Protein AF-A0A7C8YTZ4-F1 (afdb_monomer)

Organism: Opuntia streptacantha (NCBI:txid393608)

Secondary structure (DSSP, 8-state):
--------------------------PPPP--TTTTS-S----TT-------S-----PPPTTHHHHHHTT-SSHH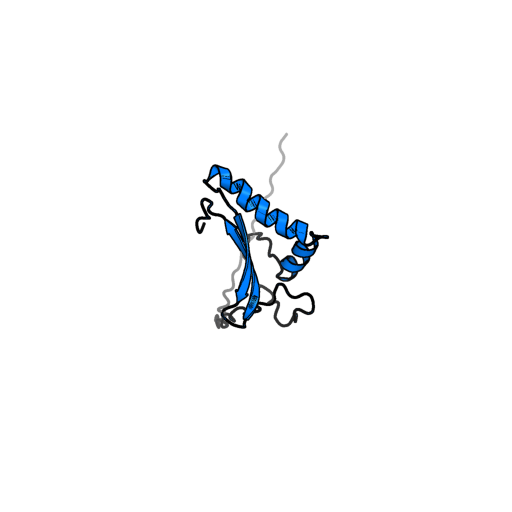HHHHHHHHHHHHGGGGT---EEEEEEE-TTT--EEEEEEE-S------

Nearest PDB structures (foldseek):
  8v45-assembly1_A  TM=3.802E-01  e=1.818E+00  Escherichia coli B185
  8gym-assembly1_2K  TM=1.973E-01  e=6.877E-01  Tetrahymena thermophila SB210
  5d0q-assembly1_A  TM=3.207E-01  e=5.470E+00  Escherichia coli

Structure (mmCIF, N/CA/C/O backbone):
data_AF-A0A7C8YTZ4-F1
#
_entry.id   AF-A0A7C8YTZ4-F1
#
loop_
_atom_site.group_PDB
_atom_site.id
_atom_site.type_symbol
_atom_site.label_atom_id
_atom_site.label_alt_id
_atom_site.label_comp_id
_atom_site.label_asym_id
_atom_site.label_entity_id
_atom_site.label_seq_id
_atom_site.pdbx_PDB_ins_code
_atom_site.Cartn_x
_atom_site.Cartn_y
_atom_site.Cartn_z
_atom_site.occ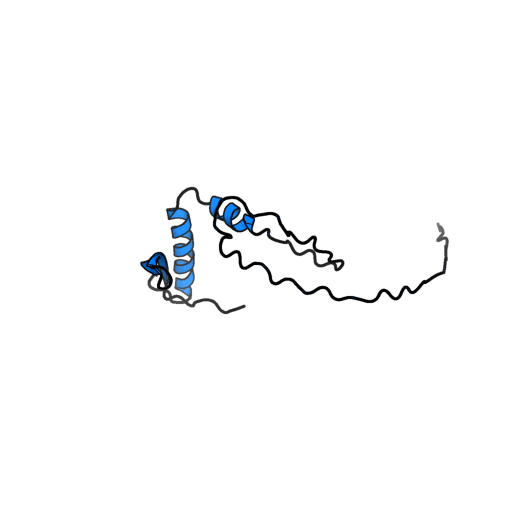upancy
_atom_site.B_iso_or_equiv
_atom_site.auth_seq_id
_atom_site.auth_comp_id
_atom_site.auth_asym_id
_atom_site.auth_atom_id
_atom_site.pdbx_PDB_model_num
ATOM 1 N N . THR A 1 1 ? 30.516 66.349 -8.244 1.00 39.31 1 THR A N 1
ATOM 2 C CA . THR A 1 1 ? 31.237 65.415 -9.134 1.00 39.31 1 THR A CA 1
ATOM 3 C C . THR A 1 1 ? 30.205 64.654 -9.937 1.00 39.31 1 THR A C 1
ATOM 5 O O . THR A 1 1 ? 29.579 63.744 -9.419 1.00 39.31 1 THR A O 1
ATOM 8 N N . GLY A 1 2 ? 29.921 65.130 -11.149 1.00 36.06 2 GLY A N 1
ATOM 9 C CA . GLY A 1 2 ? 28.969 64.505 -12.068 1.00 36.06 2 GLY A CA 1
ATOM 10 C C . GLY A 1 2 ? 29.697 63.695 -13.135 1.00 36.06 2 GLY A C 1
ATOM 11 O O . GLY A 1 2 ? 30.757 64.123 -13.584 1.00 36.06 2 GLY A O 1
ATOM 12 N N . GLN A 1 3 ? 29.118 62.558 -13.518 1.00 33.84 3 GLN A N 1
ATOM 13 C CA . GLN A 1 3 ? 29.377 61.813 -14.756 1.00 33.84 3 GLN A CA 1
ATOM 14 C C . GLN A 1 3 ? 28.042 61.137 -15.122 1.00 33.84 3 GLN A C 1
ATOM 16 O O . GLN A 1 3 ? 27.461 60.444 -14.295 1.00 33.84 3 GLN A O 1
ATOM 21 N N . SER A 1 4 ? 27.363 61.604 -16.170 1.00 34.59 4 SER A N 1
ATOM 22 C CA . SER A 1 4 ? 27.502 61.167 -17.572 1.00 34.59 4 SER A CA 1
ATOM 23 C C . SER A 1 4 ? 26.730 59.875 -17.846 1.00 34.59 4 SER A C 1
ATOM 25 O O . SER A 1 4 ? 27.248 58.781 -17.659 1.00 34.59 4 SER A O 1
ATOM 27 N N . GLY A 1 5 ? 25.490 60.023 -18.321 1.00 33.59 5 GLY A N 1
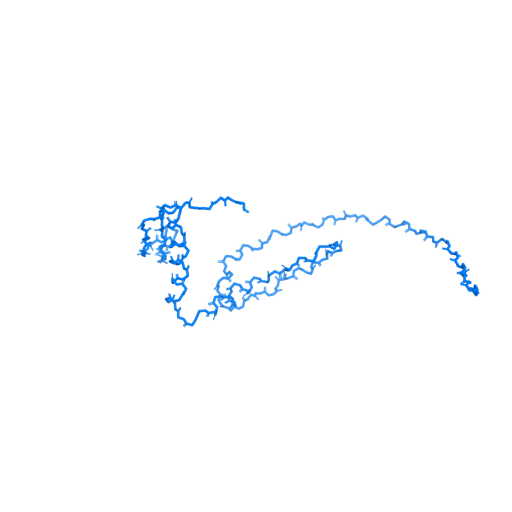ATOM 28 C CA . GLY A 1 5 ? 24.740 58.970 -19.003 1.00 33.59 5 GLY A CA 1
ATOM 29 C C . GLY A 1 5 ? 24.713 59.275 -20.498 1.00 33.59 5 GLY A C 1
ATOM 30 O O . GLY A 1 5 ? 24.238 60.334 -20.901 1.00 33.59 5 GLY A O 1
ATOM 31 N N . THR A 1 6 ? 25.266 58.380 -21.310 1.00 36.94 6 THR A N 1
ATOM 32 C CA . THR A 1 6 ? 25.235 58.451 -22.775 1.00 36.94 6 THR A CA 1
ATOM 33 C C . THR A 1 6 ? 24.134 57.551 -23.323 1.00 36.94 6 THR A C 1
ATOM 35 O O . THR A 1 6 ? 24.028 56.385 -22.953 1.00 36.94 6 THR A O 1
ATOM 38 N N . SER A 1 7 ? 23.338 58.125 -24.221 1.00 33.59 7 SER A N 1
ATOM 39 C CA . SER A 1 7 ? 22.286 57.511 -25.030 1.00 33.59 7 SER A CA 1
ATOM 40 C C . SER A 1 7 ? 22.831 56.577 -26.109 1.00 33.59 7 SER A C 1
ATOM 42 O O . SER A 1 7 ? 23.810 56.952 -26.748 1.00 33.59 7 SER A O 1
ATOM 44 N N . ILE A 1 8 ? 22.108 55.500 -26.437 1.00 31.31 8 ILE A N 1
ATOM 45 C CA . ILE A 1 8 ? 21.974 55.002 -27.818 1.00 31.31 8 ILE A CA 1
ATOM 46 C C . ILE A 1 8 ? 20.527 54.530 -28.022 1.00 31.31 8 ILE A C 1
ATOM 48 O O . ILE A 1 8 ? 19.971 53.805 -27.200 1.00 31.31 8 ILE A O 1
ATOM 52 N N . LEU A 1 9 ? 19.936 54.999 -29.116 1.00 38.22 9 LEU A N 1
ATOM 53 C CA . LEU A 1 9 ? 18.617 54.684 -29.648 1.00 38.22 9 LEU A CA 1
ATOM 54 C C . LEU A 1 9 ? 18.872 53.947 -30.965 1.00 38.22 9 LEU A C 1
ATOM 56 O O . LEU A 1 9 ? 19.592 54.488 -31.800 1.00 38.22 9 LEU A O 1
ATOM 60 N N . GLU A 1 10 ? 18.303 52.759 -31.166 1.00 28.48 10 GLU A N 1
ATOM 61 C CA . GLU A 1 10 ? 18.176 52.195 -32.511 1.00 28.48 10 GLU A CA 1
ATOM 62 C C . GLU A 1 10 ? 16.865 51.414 -32.651 1.00 28.48 10 GLU A C 1
ATOM 64 O O . GLU A 1 10 ? 16.442 50.665 -31.772 1.00 28.48 10 GLU A O 1
ATOM 69 N N . GLN A 1 11 ? 16.201 51.711 -33.759 1.00 29.72 11 GLN A N 1
ATOM 70 C CA . GLN A 1 11 ? 14.856 51.356 -34.180 1.00 29.72 11 GLN A CA 1
ATOM 71 C C . GLN A 1 11 ? 14.968 50.464 -35.426 1.00 29.72 11 GLN A C 1
ATOM 73 O O . GLN A 1 11 ? 15.933 50.612 -36.170 1.00 29.72 11 GLN A O 1
ATOM 78 N N . ALA A 1 12 ? 13.908 49.682 -35.695 1.00 26.98 12 ALA A N 1
ATOM 79 C CA . ALA A 1 12 ? 13.635 48.849 -36.887 1.00 26.98 12 ALA A CA 1
ATOM 80 C C . ALA A 1 12 ? 14.071 47.374 -36.728 1.00 26.98 12 ALA A C 1
ATOM 82 O O . ALA A 1 12 ? 15.091 47.096 -36.121 1.00 26.98 12 ALA A O 1
ATOM 83 N N . GLN A 1 13 ? 13.357 46.346 -37.197 1.00 27.38 13 GLN A N 1
ATOM 84 C CA . GLN A 1 13 ? 12.269 46.224 -38.175 1.00 27.38 13 GLN A CA 1
ATOM 85 C C . GLN A 1 13 ? 11.631 44.825 -37.998 1.00 27.38 13 GLN A C 1
ATOM 87 O O . GLN A 1 13 ? 12.326 43.873 -37.647 1.00 27.38 13 GLN A O 1
ATOM 92 N N . SER A 1 14 ? 10.327 44.689 -38.247 1.00 36.31 14 SER A N 1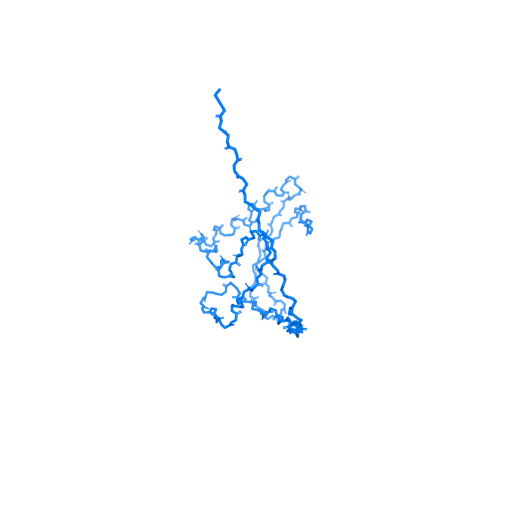
ATOM 93 C CA . SER A 1 14 ? 9.639 43.396 -38.387 1.00 36.31 14 SER A CA 1
ATOM 94 C C . SER A 1 14 ? 9.995 42.717 -39.717 1.00 36.31 14 SER A C 1
ATOM 96 O O . SER A 1 14 ? 10.322 43.398 -40.692 1.00 36.31 14 SER A O 1
ATOM 98 N N . PRO A 1 15 ? 9.862 41.384 -39.793 1.00 32.94 15 PRO A N 1
ATOM 99 C CA . PRO A 1 15 ? 8.954 40.846 -40.803 1.00 32.94 15 PRO A CA 1
ATOM 100 C C . PRO A 1 15 ? 8.064 39.718 -40.265 1.00 32.94 15 PRO A C 1
ATOM 102 O O . PRO A 1 15 ? 8.500 38.796 -39.581 1.00 32.94 15 PRO A O 1
ATOM 105 N N . THR A 1 16 ? 6.787 39.826 -40.608 1.00 41.28 16 THR A N 1
ATOM 106 C CA . THR A 1 16 ? 5.768 38.776 -40.576 1.00 41.28 16 THR A CA 1
ATOM 107 C C . THR A 1 16 ? 6.149 37.629 -41.512 1.00 41.28 16 THR A C 1
ATOM 109 O O . THR A 1 16 ? 6.313 37.865 -42.708 1.00 41.28 16 THR A O 1
ATOM 112 N N . GLU A 1 17 ? 6.203 36.399 -40.999 1.00 31.52 17 GLU A N 1
ATOM 113 C CA . GLU A 1 17 ? 6.077 35.189 -41.815 1.00 31.52 17 GLU A CA 1
ATOM 114 C C . GLU A 1 17 ? 4.918 34.338 -41.287 1.00 31.52 17 GLU A C 1
ATOM 116 O O . GLU A 1 17 ? 4.979 33.733 -40.215 1.00 31.52 17 GLU A O 1
ATOM 121 N N . ASP A 1 18 ? 3.843 34.324 -42.072 1.00 38.75 18 ASP A N 1
ATOM 122 C CA . ASP A 1 18 ? 2.686 33.454 -41.917 1.00 38.75 18 ASP A CA 1
ATOM 123 C C . ASP A 1 18 ? 3.099 32.005 -42.205 1.00 38.75 18 ASP A C 1
ATOM 125 O O . ASP A 1 18 ? 3.063 31.538 -43.344 1.00 38.75 18 ASP A O 1
ATOM 129 N N . THR A 1 19 ? 3.498 31.267 -41.168 1.00 37.09 19 THR A N 1
ATOM 130 C CA . THR A 1 19 ? 3.654 29.812 -41.268 1.00 37.09 19 THR A CA 1
ATOM 131 C C . THR A 1 19 ? 2.399 29.137 -40.739 1.00 37.09 19 THR A C 1
ATOM 133 O O . THR A 1 19 ? 2.099 29.127 -39.547 1.00 37.09 19 THR A O 1
ATOM 136 N N . SER A 1 20 ? 1.652 28.581 -41.682 1.00 35.78 20 SER A N 1
ATOM 137 C CA . SER A 1 20 ? 0.501 27.709 -41.499 1.00 35.78 20 SER A CA 1
ATOM 138 C C . SER A 1 20 ? 0.771 26.622 -40.447 1.00 35.78 20 SER A C 1
ATOM 140 O O . SER A 1 20 ? 1.573 25.709 -40.645 1.00 35.78 20 SER A O 1
ATOM 142 N N . PHE A 1 21 ? 0.065 26.703 -39.315 1.00 35.53 21 PHE A N 1
ATOM 143 C CA . PHE A 1 21 ? 0.069 25.676 -38.274 1.00 35.53 21 PHE A CA 1
ATOM 144 C C . PHE A 1 21 ? -0.707 24.447 -38.755 1.00 35.53 21 PHE A C 1
ATOM 146 O O . PHE A 1 21 ? -1.913 24.321 -38.544 1.00 35.53 21 PHE A O 1
ATOM 153 N N . SER A 1 22 ? -0.009 23.510 -39.390 1.00 41.03 22 SER A N 1
ATOM 154 C CA . SER A 1 22 ? -0.501 22.141 -39.508 1.00 41.03 22 SER A CA 1
ATOM 155 C C . SER A 1 22 ? -0.351 21.472 -38.143 1.00 41.03 22 SER A C 1
ATOM 157 O O . SER A 1 22 ? 0.715 20.952 -37.815 1.00 41.03 22 SER A O 1
ATOM 159 N N . GLY A 1 23 ? -1.410 21.526 -37.330 1.00 44.31 23 GLY A N 1
ATOM 160 C CA . GLY A 1 23 ? -1.475 20.832 -36.046 1.00 44.31 23 GLY A CA 1
ATOM 161 C C . GLY A 1 23 ? -1.176 19.346 -36.229 1.00 44.31 23 GLY A C 1
ATOM 162 O O . GLY A 1 23 ? -1.907 18.636 -36.917 1.00 44.31 23 GLY A O 1
ATOM 163 N N . SER A 1 24 ? -0.076 18.875 -35.648 1.00 50.41 24 SER A N 1
ATOM 164 C CA . SER A 1 24 ? 0.220 17.450 -35.585 1.00 50.41 24 SER A CA 1
ATOM 165 C C . SER A 1 24 ? -0.692 16.785 -34.547 1.00 50.41 24 SER A C 1
ATOM 167 O O . SER A 1 24 ? -0.976 17.375 -33.501 1.00 50.41 24 SER A O 1
ATOM 169 N N . PRO A 1 25 ? -1.181 15.561 -34.812 1.00 43.84 25 PRO A N 1
ATOM 170 C CA . PRO A 1 25 ? -2.018 14.852 -33.860 1.00 43.84 25 PRO A CA 1
ATOM 171 C C . PRO A 1 25 ? -1.186 14.526 -32.616 1.00 43.84 25 PRO A C 1
ATOM 173 O O . PRO A 1 25 ? -0.127 13.906 -32.708 1.00 43.84 25 PRO A O 1
ATOM 176 N N . LEU A 1 26 ? -1.672 14.960 -31.452 1.00 50.59 26 LEU A N 1
ATOM 177 C CA . LEU A 1 26 ? -1.155 14.552 -30.149 1.00 50.59 26 LEU A CA 1
ATOM 178 C C . LEU A 1 26 ? -1.233 13.023 -30.065 1.00 50.59 26 LEU A C 1
ATOM 180 O O . LEU A 1 26 ? -2.319 12.449 -29.979 1.00 50.59 26 LEU A O 1
ATOM 184 N N . CYS A 1 27 ? -0.082 12.357 -30.137 1.00 45.03 27 CYS A N 1
ATOM 185 C CA . CYS A 1 27 ? -0.002 10.916 -29.952 1.00 45.03 27 CYS A CA 1
ATOM 186 C C . CYS A 1 27 ? -0.442 10.582 -28.516 1.00 45.03 27 CYS A C 1
ATOM 188 O O . CYS A 1 27 ? 0.134 11.135 -27.574 1.00 45.03 27 CYS A O 1
ATOM 190 N N . PRO A 1 28 ? -1.431 9.695 -28.306 1.00 47.16 28 PRO A N 1
ATOM 191 C CA . PRO A 1 28 ? -1.764 9.238 -26.965 1.00 47.16 28 PRO A CA 1
ATOM 192 C C . PRO A 1 28 ? -0.533 8.556 -26.366 1.00 47.16 28 PRO A C 1
ATOM 194 O O . PRO A 1 28 ? 0.102 7.728 -27.025 1.00 47.16 28 PRO A O 1
ATOM 197 N N . ALA A 1 29 ? -0.184 8.925 -25.131 1.00 47.56 29 ALA A N 1
ATOM 198 C CA . ALA A 1 29 ? 0.924 8.307 -24.418 1.00 47.56 29 ALA A CA 1
ATOM 199 C C . ALA A 1 29 ? 0.739 6.779 -24.450 1.00 47.56 29 ALA A C 1
ATOM 201 O O . ALA A 1 29 ? -0.350 6.297 -24.110 1.00 47.56 29 ALA A O 1
ATOM 202 N N . PRO A 1 30 ? 1.748 6.002 -24.886 1.00 50.81 30 PRO A N 1
ATOM 203 C CA . PRO A 1 30 ? 1.621 4.558 -24.902 1.00 50.81 30 PRO A CA 1
ATOM 204 C C . PRO A 1 30 ? 1.291 4.091 -23.484 1.00 50.81 30 PRO A C 1
ATOM 206 O O . PRO A 1 30 ? 1.954 4.478 -22.521 1.00 50.81 30 PRO A O 1
ATOM 209 N N . LEU A 1 31 ? 0.249 3.264 -23.352 1.00 54.66 31 LEU A N 1
ATOM 210 C CA . LEU A 1 31 ? -0.148 2.617 -22.100 1.00 54.66 31 LEU A CA 1
ATOM 211 C C . LEU A 1 31 ? 0.908 1.573 -21.700 1.00 54.66 31 LEU A C 1
ATOM 213 O O . LEU A 1 31 ? 0.646 0.371 -21.660 1.00 54.66 31 LEU A O 1
ATOM 217 N N . CYS A 1 32 ? 2.125 2.017 -21.394 1.00 53.06 32 CYS A N 1
ATOM 218 C CA . CYS A 1 32 ? 3.161 1.180 -20.821 1.00 53.06 32 CYS A CA 1
ATOM 219 C C . CYS A 1 32 ? 2.860 0.998 -19.328 1.00 53.06 32 CYS A C 1
ATOM 221 O O . CYS A 1 32 ? 3.468 1.607 -18.451 1.00 53.06 32 CYS A O 1
ATOM 223 N N . ARG A 1 33 ? 1.895 0.123 -19.021 1.00 57.81 33 ARG A N 1
ATOM 224 C CA . ARG A 1 33 ? 1.639 -0.398 -17.664 1.00 57.81 33 ARG A CA 1
ATOM 225 C C . ARG A 1 33 ? 2.711 -1.422 -17.274 1.00 57.81 33 ARG A C 1
ATOM 227 O O . ARG A 1 33 ? 2.404 -2.536 -16.871 1.00 57.81 33 ARG A O 1
ATOM 234 N N . GLN A 1 34 ? 3.970 -1.098 -17.535 1.00 65.06 34 GLN A N 1
ATOM 235 C CA . GLN A 1 34 ? 5.134 -1.906 -17.182 1.00 65.06 34 GLN A CA 1
ATOM 236 C C . GLN A 1 34 ? 6.256 -1.016 -16.637 1.00 65.06 34 GLN A C 1
ATOM 238 O O . GLN A 1 34 ? 7.404 -1.436 -16.597 1.00 65.06 34 GLN A O 1
ATOM 243 N N . PHE A 1 35 ? 5.921 0.191 -16.164 1.00 63.94 35 PHE A N 1
ATOM 244 C CA . PHE A 1 35 ? 6.875 1.147 -15.590 1.00 63.94 35 PHE A CA 1
ATOM 245 C C . PHE A 1 35 ? 7.611 0.620 -14.341 1.00 63.94 35 PHE A C 1
ATOM 247 O O . PHE A 1 35 ? 8.593 1.196 -13.884 1.00 63.94 35 PHE A O 1
ATOM 254 N N . TRP A 1 36 ? 7.134 -0.482 -13.765 1.00 64.25 36 TRP A N 1
ATOM 255 C CA . TRP A 1 36 ? 7.757 -1.163 -12.633 1.00 64.25 36 TRP A CA 1
ATOM 256 C C . TRP A 1 36 ? 8.621 -2.365 -13.044 1.00 64.25 36 TRP A C 1
ATOM 258 O O . TRP A 1 36 ? 9.327 -2.919 -12.202 1.00 64.25 36 TRP A O 1
ATOM 268 N N . LYS A 1 37 ? 8.585 -2.803 -14.312 1.00 58.91 37 LYS A N 1
ATOM 269 C CA . LYS A 1 37 ? 9.461 -3.881 -14.786 1.00 58.91 37 LYS A CA 1
ATOM 270 C C . LYS A 1 37 ? 10.873 -3.337 -14.986 1.00 58.91 37 LYS A C 1
ATOM 272 O O . LYS A 1 37 ? 11.082 -2.338 -15.671 1.00 58.91 37 LYS A O 1
ATOM 277 N N . ALA A 1 38 ? 11.847 -4.012 -14.385 1.00 55.41 38 ALA A N 1
ATOM 278 C CA . ALA A 1 38 ? 13.255 -3.731 -14.616 1.00 55.41 38 ALA A CA 1
ATOM 279 C C . ALA A 1 38 ? 13.659 -4.202 -16.025 1.00 55.41 38 ALA A C 1
ATOM 281 O O . ALA A 1 38 ? 13.383 -5.342 -16.392 1.00 55.41 38 ALA A O 1
ATOM 282 N N . GLY A 1 39 ? 14.350 -3.346 -16.782 1.00 54.31 39 GLY A N 1
ATOM 283 C CA . GLY A 1 39 ? 14.974 -3.713 -18.057 1.00 54.31 39 GLY A CA 1
ATOM 284 C C . GLY A 1 39 ? 14.208 -3.275 -19.311 1.00 54.31 39 GLY A C 1
ATOM 285 O O . GLY A 1 39 ? 13.027 -3.551 -19.471 1.00 54.31 39 GLY A O 1
ATOM 286 N N . ASN A 1 40 ? 14.955 -2.599 -20.188 1.00 57.41 40 ASN A N 1
ATOM 287 C CA . ASN A 1 40 ? 14.639 -2.166 -21.553 1.00 57.41 40 ASN A CA 1
ATOM 288 C C . ASN A 1 40 ? 13.309 -1.420 -21.759 1.00 57.41 40 ASN A C 1
ATOM 290 O O . ASN A 1 40 ? 12.333 -1.950 -22.278 1.00 57.41 40 ASN A O 1
ATOM 294 N N . TYR A 1 41 ? 13.320 -0.131 -21.415 1.00 61.06 41 TYR A N 1
ATOM 295 C CA . TYR A 1 41 ? 12.406 0.818 -22.042 1.00 61.06 41 TYR A CA 1
ATOM 296 C C . TYR A 1 41 ? 12.922 1.052 -23.457 1.00 61.06 41 TYR A C 1
ATOM 298 O O . TYR A 1 41 ? 14.049 1.532 -23.601 1.00 61.06 41 TYR A O 1
ATOM 306 N N . ASP A 1 42 ? 12.135 0.712 -24.474 1.00 59.50 42 ASP A N 1
ATOM 307 C CA . ASP A 1 42 ? 12.438 1.149 -25.831 1.00 59.50 42 ASP A CA 1
ATOM 308 C C . ASP A 1 42 ? 12.404 2.683 -25.839 1.00 59.50 42 ASP A C 1
ATOM 310 O O . ASP A 1 42 ? 11.359 3.297 -25.640 1.00 59.50 42 ASP A O 1
ATOM 314 N N . ASP A 1 43 ? 13.564 3.307 -26.057 1.00 56.31 43 ASP A N 1
ATOM 315 C CA . ASP A 1 43 ? 13.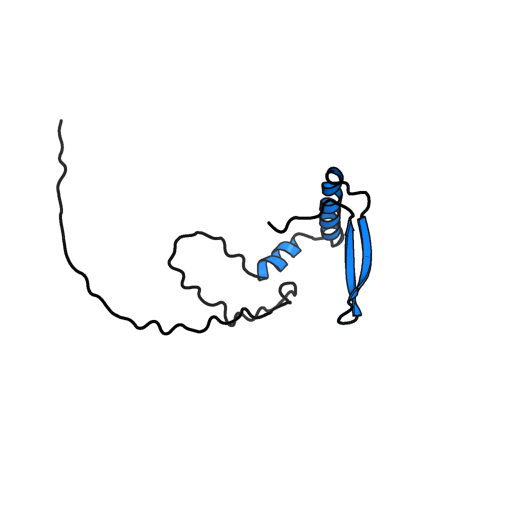739 4.768 -26.175 1.00 56.31 43 ASP A CA 1
ATOM 316 C C . ASP A 1 43 ? 13.068 5.339 -27.444 1.00 56.31 43 ASP A C 1
ATOM 318 O O . ASP A 1 43 ? 13.199 6.520 -27.783 1.00 56.31 43 ASP A O 1
ATOM 322 N N . ALA A 1 44 ? 12.349 4.488 -28.179 1.00 52.97 44 ALA A N 1
ATOM 323 C CA . ALA A 1 44 ? 11.578 4.851 -29.343 1.00 52.97 44 ALA A CA 1
ATOM 324 C C . ALA A 1 44 ? 10.425 5.762 -28.903 1.00 52.97 44 ALA A C 1
ATOM 326 O O . ALA A 1 44 ? 9.366 5.300 -28.488 1.00 52.97 44 ALA A O 1
ATOM 327 N N . LEU A 1 45 ? 10.652 7.068 -29.069 1.00 54.38 45 LEU A N 1
ATOM 328 C CA . LEU A 1 45 ? 9.729 8.181 -28.825 1.00 54.38 45 LEU A CA 1
ATOM 329 C C . LEU A 1 45 ? 9.766 8.782 -27.412 1.00 54.38 45 LEU A C 1
ATOM 331 O O . LEU A 1 45 ? 8.735 9.213 -26.897 1.00 54.38 45 LEU A O 1
ATOM 335 N N . ALA A 1 46 ? 10.957 8.982 -26.839 1.00 52.66 46 ALA A N 1
ATOM 336 C CA . ALA A 1 46 ? 11.158 10.182 -26.024 1.00 52.66 46 ALA A CA 1
ATOM 337 C C . ALA A 1 46 ? 11.010 11.406 -26.950 1.00 52.66 46 ALA A C 1
ATOM 339 O O . ALA A 1 46 ? 11.973 11.906 -27.534 1.00 52.66 46 ALA A O 1
ATOM 340 N N . SER A 1 47 ? 9.765 11.823 -27.183 1.00 54.47 47 SER A N 1
ATOM 341 C CA . SER A 1 47 ? 9.417 13.020 -27.938 1.00 54.47 47 SER A CA 1
ATOM 342 C C . SER A 1 47 ? 10.239 14.185 -27.397 1.00 54.47 47 SER A C 1
ATOM 344 O O . SER A 1 47 ? 10.061 14.574 -26.243 1.00 54.47 47 SER A O 1
ATOM 346 N N . LYS A 1 48 ? 11.150 14.726 -28.218 1.00 52.22 48 LYS A N 1
ATOM 347 C CA . LYS A 1 48 ? 11.837 15.989 -27.932 1.00 52.22 48 LYS A CA 1
ATOM 348 C C . LYS A 1 48 ? 10.755 17.034 -27.681 1.00 52.22 48 LYS A C 1
ATOM 350 O O . LYS A 1 48 ? 10.109 17.482 -28.626 1.00 52.22 48 LYS A O 1
ATOM 355 N N . SER A 1 49 ? 10.509 17.374 -26.419 1.00 51.31 49 SER A N 1
ATOM 356 C CA . SER A 1 49 ? 9.534 18.399 -26.079 1.00 51.31 49 SER A CA 1
ATOM 357 C C . SER A 1 49 ? 10.093 19.740 -26.537 1.00 51.31 49 SER A C 1
ATOM 359 O O . SER A 1 49 ? 11.016 20.281 -25.930 1.00 51.31 49 SER A O 1
ATOM 361 N N . CYS A 1 50 ? 9.550 20.280 -27.623 1.00 51.72 50 CYS A N 1
ATOM 362 C CA . CYS A 1 50 ? 9.644 21.706 -27.872 1.00 51.72 50 CYS A CA 1
ATOM 363 C C . CYS A 1 50 ? 8.642 22.381 -26.933 1.00 51.72 50 CYS A C 1
ATOM 365 O O . CYS A 1 50 ? 7.442 22.316 -27.184 1.00 51.72 50 CYS A O 1
ATOM 367 N N . VAL A 1 51 ? 9.112 22.984 -25.841 1.00 51.25 51 VAL A N 1
ATOM 368 C CA . VAL A 1 51 ? 8.304 23.938 -25.074 1.00 51.25 51 VAL A CA 1
ATOM 369 C C . VAL A 1 51 ? 9.173 25.144 -24.740 1.00 51.25 51 VAL A C 1
ATOM 371 O O . VAL A 1 51 ? 9.974 25.131 -23.812 1.00 51.25 51 VAL A O 1
ATOM 374 N N . GLN A 1 52 ? 9.004 26.196 -25.538 1.00 56.88 52 GLN A N 1
ATOM 375 C CA . GLN A 1 52 ? 9.318 27.569 -25.164 1.00 56.88 52 GLN A CA 1
ATOM 376 C C . GLN A 1 52 ? 8.137 28.099 -24.339 1.00 56.88 52 GLN A C 1
ATOM 378 O O . GLN A 1 52 ? 7.181 28.626 -24.899 1.00 56.88 52 GLN A O 1
ATOM 383 N N . ASN A 1 53 ? 8.156 27.883 -23.021 1.00 56.84 53 ASN A N 1
ATOM 384 C CA . ASN A 1 53 ? 7.481 28.746 -22.047 1.00 56.84 53 ASN A CA 1
ATOM 385 C C . ASN A 1 53 ? 7.964 28.403 -20.630 1.00 56.84 53 ASN A C 1
ATOM 387 O O . ASN A 1 53 ? 7.934 27.252 -20.203 1.00 56.84 53 ASN A O 1
ATOM 391 N N . SER A 1 54 ? 8.464 29.415 -19.928 1.00 58.12 54 SER A N 1
ATOM 392 C CA . SER A 1 54 ? 9.270 29.323 -18.711 1.00 58.12 54 SER A CA 1
ATOM 393 C C . SER A 1 54 ? 8.465 28.968 -17.457 1.00 58.12 54 SER A C 1
ATOM 395 O O . SER A 1 54 ? 8.188 29.819 -16.612 1.00 58.12 54 SER A O 1
ATOM 397 N N . GLN A 1 55 ? 8.143 27.693 -17.297 1.00 60.84 55 GLN A N 1
ATOM 398 C CA . GLN A 1 55 ? 7.903 27.100 -15.986 1.00 60.84 55 GLN A CA 1
ATOM 399 C C . GLN A 1 55 ? 8.954 26.005 -15.806 1.00 60.84 55 GLN A C 1
ATOM 401 O O . GLN A 1 55 ? 8.974 25.031 -16.557 1.00 60.84 55 GLN A O 1
ATOM 406 N N . ASN A 1 56 ? 9.878 26.190 -14.861 1.00 72.94 56 ASN A N 1
ATOM 407 C CA . ASN A 1 56 ? 10.932 25.216 -14.570 1.00 72.94 56 ASN A CA 1
ATOM 408 C C . ASN A 1 56 ? 10.337 24.017 -13.812 1.00 72.94 56 ASN A C 1
ATOM 410 O O . ASN A 1 56 ? 10.585 23.845 -12.621 1.00 72.94 56 ASN A O 1
ATOM 414 N N . TYR A 1 57 ? 9.511 23.212 -14.476 1.00 78.69 57 TYR A N 1
ATOM 415 C CA . TYR A 1 57 ? 9.029 21.959 -13.910 1.00 78.69 57 TYR A CA 1
ATOM 416 C C . TYR A 1 57 ? 10.123 20.900 -14.011 1.00 78.69 57 TYR A C 1
ATOM 418 O O . TYR A 1 57 ? 10.721 20.690 -15.068 1.00 78.69 57 TYR A O 1
ATOM 426 N N . LEU A 1 58 ? 10.372 20.199 -12.907 1.00 85.00 58 LEU A N 1
ATOM 427 C CA . LEU A 1 58 ? 11.206 19.006 -12.927 1.00 85.00 58 LEU A CA 1
ATOM 428 C C . LEU A 1 58 ? 10.413 17.877 -13.589 1.00 85.00 58 LEU A C 1
ATOM 430 O O . LEU A 1 58 ? 9.428 17.386 -13.041 1.00 85.00 58 LEU A O 1
ATOM 434 N N . HIS A 1 59 ? 10.836 17.469 -14.782 1.00 84.31 59 HIS A N 1
ATOM 435 C CA . HIS A 1 59 ? 10.273 16.304 -15.453 1.00 84.31 59 HIS A CA 1
ATOM 436 C C . HIS A 1 59 ? 10.883 15.034 -14.849 1.00 84.31 59 HIS A C 1
ATOM 438 O O . HIS A 1 59 ? 12.097 14.832 -14.902 1.00 84.31 59 HIS A O 1
ATOM 444 N N . VAL A 1 60 ? 10.044 14.158 -14.295 1.00 85.81 60 VAL A N 1
ATOM 445 C CA . VAL A 1 60 ? 10.480 12.869 -13.745 1.00 85.81 60 VAL A CA 1
ATOM 446 C C . VAL A 1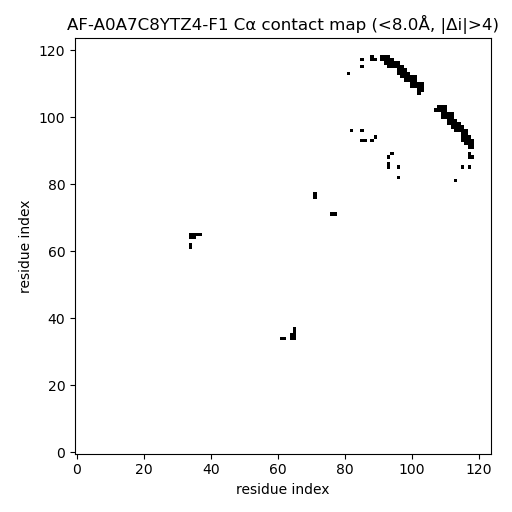 60 ? 10.422 11.809 -14.843 1.00 85.81 60 VAL A C 1
ATOM 448 O O . VAL A 1 60 ? 9.368 11.528 -15.410 1.00 85.81 60 VAL A O 1
ATOM 451 N N . HIS A 1 61 ? 11.567 11.204 -15.157 1.00 87.00 61 HIS A N 1
ATOM 452 C CA . HIS A 1 61 ? 11.638 10.131 -16.147 1.00 87.00 61 HIS A CA 1
ATOM 453 C C . HIS A 1 61 ? 10.945 8.854 -15.616 1.00 87.00 61 HIS A C 1
ATOM 455 O O . HIS A 1 61 ? 11.196 8.497 -14.468 1.00 87.00 61 HIS A O 1
ATOM 461 N N . PRO A 1 62 ? 10.173 8.080 -16.412 1.00 84.56 62 PRO A N 1
ATOM 462 C CA . PRO A 1 62 ? 9.462 6.881 -15.930 1.00 84.56 62 PRO A CA 1
ATOM 463 C C . PRO A 1 62 ? 10.339 5.847 -15.198 1.00 84.56 62 PRO A C 1
ATOM 465 O O . PRO A 1 62 ? 9.919 5.254 -14.207 1.00 84.56 62 PRO A O 1
ATOM 468 N N . LYS A 1 63 ? 11.599 5.687 -15.634 1.00 83.44 63 LYS A N 1
ATOM 469 C CA . LYS A 1 63 ? 12.624 4.856 -14.956 1.00 83.44 63 LYS A CA 1
ATOM 470 C C . LYS A 1 63 ? 12.865 5.234 -13.486 1.00 83.44 63 LYS A C 1
ATOM 472 O O . LYS A 1 63 ? 13.350 4.391 -12.735 1.00 83.44 63 LYS A O 1
ATOM 477 N N . PHE A 1 64 ? 12.525 6.455 -13.072 1.00 89.44 64 PHE A N 1
ATOM 478 C CA . PHE A 1 64 ? 12.666 6.912 -11.693 1.00 89.44 64 PHE A CA 1
ATOM 479 C C . PHE A 1 64 ? 11.909 6.019 -10.710 1.00 89.44 64 PHE A C 1
ATOM 481 O O . PHE A 1 64 ? 12.417 5.791 -9.624 1.00 89.44 64 PHE A O 1
ATOM 488 N N . LEU A 1 65 ? 10.760 5.446 -11.085 1.00 90.56 65 LEU A N 1
ATOM 489 C CA . LEU A 1 65 ? 10.010 4.557 -10.190 1.00 90.56 65 LEU A CA 1
ATOM 490 C C . LEU A 1 65 ? 10.808 3.298 -9.828 1.00 90.56 65 LEU A C 1
ATOM 492 O O . LEU A 1 65 ? 10.820 2.891 -8.669 1.00 90.56 65 LEU A O 1
ATOM 496 N N . HIS A 1 66 ? 11.536 2.724 -10.791 1.00 87.75 66 HIS A N 1
ATOM 497 C CA . HIS A 1 66 ? 12.445 1.614 -10.512 1.00 87.75 66 HIS A CA 1
ATOM 498 C C . HIS A 1 66 ? 13.622 2.070 -9.645 1.00 87.75 66 HIS A C 1
ATOM 500 O O . HIS A 1 66 ? 13.917 1.427 -8.644 1.00 87.75 66 HIS A O 1
ATOM 506 N N . SER A 1 67 ? 14.261 3.195 -9.986 1.00 90.12 67 SER A N 1
ATOM 507 C CA . SER A 1 67 ? 15.355 3.755 -9.182 1.00 90.12 67 SER A CA 1
ATOM 508 C C . SER A 1 67 ? 14.927 4.036 -7.740 1.00 90.12 67 SER A C 1
ATOM 510 O O . SER A 1 67 ? 15.656 3.687 -6.818 1.00 90.12 67 SER A O 1
ATOM 512 N N . ASN A 1 68 ? 13.731 4.586 -7.534 1.00 92.19 68 ASN A N 1
ATOM 513 C CA . ASN A 1 68 ? 13.172 4.827 -6.212 1.00 92.19 68 ASN A CA 1
ATOM 514 C C . ASN A 1 68 ? 12.959 3.509 -5.463 1.00 92.19 68 ASN A C 1
ATOM 516 O O . ASN A 1 68 ? 13.430 3.370 -4.345 1.00 92.19 68 ASN A O 1
ATOM 520 N N . ALA A 1 69 ? 12.364 2.499 -6.106 1.00 92.12 69 ALA A N 1
ATOM 521 C CA . ALA A 1 69 ? 12.139 1.190 -5.490 1.00 92.12 69 ALA A CA 1
ATOM 522 C C . ALA A 1 69 ? 13.437 0.477 -5.052 1.00 92.12 69 ALA A C 1
ATOM 524 O O . ALA A 1 69 ? 13.403 -0.344 -4.137 1.00 92.12 69 ALA A O 1
ATOM 525 N N . THR A 1 70 ? 14.590 0.790 -5.664 1.00 92.56 70 THR A N 1
ATOM 526 C CA . THR A 1 70 ? 15.894 0.254 -5.223 1.00 92.56 70 THR A CA 1
ATOM 527 C C . THR A 1 70 ? 16.401 0.830 -3.894 1.00 92.56 70 THR A C 1
ATOM 529 O O . THR A 1 70 ? 17.412 0.344 -3.383 1.00 92.56 70 THR A O 1
ATOM 532 N N . SER A 1 71 ? 15.711 1.813 -3.298 1.00 94.50 71 SER A N 1
ATOM 533 C CA . SER A 1 71 ? 15.982 2.296 -1.933 1.00 94.50 71 SER A CA 1
ATOM 534 C C . SER A 1 71 ? 15.883 1.167 -0.898 1.00 94.50 71 SER A C 1
ATOM 536 O O . SER A 1 71 ? 16.654 1.119 0.066 1.00 94.50 71 SER A O 1
ATOM 538 N N . HIS A 1 72 ? 14.987 0.204 -1.128 1.00 93.31 72 HIS A N 1
ATOM 539 C CA . HIS A 1 72 ? 14.763 -0.922 -0.238 1.00 93.31 72 HIS A CA 1
ATOM 540 C C . HIS A 1 72 ? 15.703 -2.081 -0.538 1.00 93.31 72 HIS A C 1
ATOM 542 O O . HIS A 1 72 ? 15.557 -2.810 -1.516 1.00 93.31 72 HIS A O 1
ATOM 548 N N . LYS A 1 73 ? 16.624 -2.338 0.392 1.00 95.00 73 LYS A N 1
ATOM 549 C CA . LYS A 1 73 ? 17.439 -3.563 0.376 1.00 95.00 73 LYS A CA 1
ATOM 550 C C . LYS A 1 73 ? 16.643 -4.807 0.791 1.00 95.00 73 LYS A C 1
ATOM 552 O O . LYS A 1 73 ? 17.043 -5.919 0.463 1.00 95.00 73 LYS A O 1
ATOM 557 N N . TRP A 1 74 ? 15.560 -4.620 1.550 1.00 95.81 74 TRP A N 1
ATOM 558 C CA . TRP A 1 74 ? 14.728 -5.682 2.119 1.00 95.81 74 TRP A CA 1
ATOM 559 C C . TRP A 1 74 ? 13.259 -5.411 1.802 1.00 95.81 74 TRP A C 1
ATOM 561 O O . TRP A 1 74 ? 12.774 -4.312 2.059 1.00 95.81 74 TRP A O 1
ATOM 571 N N . ALA A 1 75 ? 12.538 -6.426 1.318 1.00 95.56 75 ALA A N 1
ATOM 572 C CA . ALA A 1 75 ? 11.118 -6.300 0.978 1.00 95.56 75 ALA A CA 1
ATOM 573 C C . ALA A 1 75 ? 10.252 -5.894 2.183 1.00 95.56 75 ALA A C 1
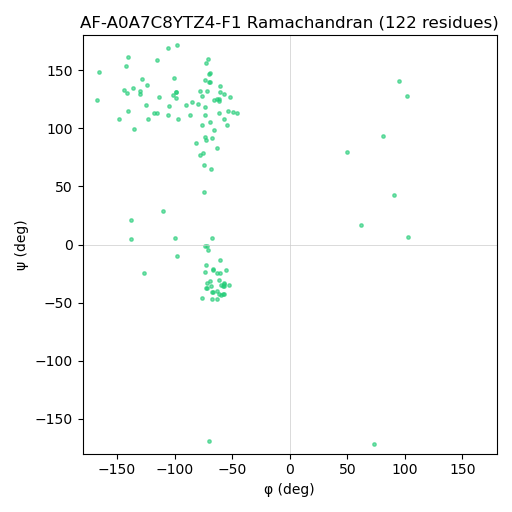ATOM 575 O O . ALA A 1 75 ? 9.321 -5.111 2.035 1.00 95.56 75 ALA A O 1
ATOM 576 N N . PHE A 1 76 ? 10.599 -6.360 3.389 1.00 96.56 76 PHE A N 1
ATOM 577 C CA . PHE A 1 76 ? 9.905 -5.947 4.610 1.00 96.56 76 PHE A CA 1
ATOM 578 C C . PHE A 1 76 ? 10.050 -4.455 4.914 1.00 96.56 76 PHE A C 1
ATOM 580 O O . PHE A 1 76 ? 9.163 -3.905 5.547 1.00 96.56 76 PHE A O 1
ATOM 587 N N . GLY A 1 77 ? 11.105 -3.789 4.432 1.00 97.50 77 GLY A N 1
ATOM 588 C CA . GLY A 1 77 ? 11.222 -2.334 4.546 1.00 97.50 77 GLY A CA 1
ATOM 589 C C . GLY A 1 77 ? 10.173 -1.604 3.706 1.00 97.50 77 GLY A C 1
ATOM 590 O O . GLY A 1 77 ? 9.568 -0.662 4.189 1.00 97.50 77 GLY A O 1
ATOM 591 N N . ALA A 1 78 ? 9.899 -2.083 2.489 1.00 97.38 78 ALA A N 1
ATOM 592 C CA . ALA A 1 78 ? 8.832 -1.525 1.654 1.00 97.38 78 ALA A CA 1
ATOM 593 C C . ALA A 1 78 ? 7.435 -1.806 2.236 1.00 97.38 78 ALA A C 1
ATOM 595 O O . ALA A 1 78 ? 6.539 -0.978 2.136 1.00 97.38 78 ALA A O 1
ATOM 596 N N . ILE A 1 79 ? 7.242 -2.975 2.862 1.00 97.94 79 ILE A N 1
ATOM 597 C CA . ILE A 1 79 ? 5.993 -3.283 3.576 1.00 97.94 79 ILE A CA 1
ATOM 598 C C . ILE A 1 79 ? 5.844 -2.378 4.805 1.00 97.94 79 ILE A C 1
ATOM 600 O O . ILE A 1 79 ? 4.746 -1.895 5.052 1.00 97.94 79 ILE A O 1
ATOM 604 N N . ALA A 1 80 ? 6.928 -2.130 5.546 1.00 98.12 80 ALA A N 1
ATOM 605 C CA . ALA A 1 80 ? 6.914 -1.244 6.706 1.00 98.12 80 ALA A CA 1
ATOM 606 C C . ALA A 1 80 ? 6.488 0.180 6.332 1.00 98.12 80 ALA A C 1
ATOM 608 O O . ALA A 1 80 ? 5.614 0.706 6.999 1.00 98.12 80 ALA A O 1
ATOM 609 N N . GLU A 1 81 ? 6.977 0.747 5.222 1.00 98.38 81 GLU A N 1
ATOM 610 C CA . GLU A 1 81 ? 6.532 2.080 4.772 1.00 98.38 81 GLU A CA 1
ATOM 611 C C . GLU A 1 81 ? 5.016 2.162 4.528 1.00 98.38 81 GLU A C 1
ATOM 613 O O . GLU A 1 81 ? 4.388 3.175 4.821 1.00 98.38 81 GLU A O 1
ATOM 618 N N . LEU A 1 82 ? 4.395 1.089 4.026 1.00 98.31 82 LEU A N 1
ATOM 619 C CA . LEU A 1 82 ? 2.940 1.049 3.848 1.00 98.31 82 LEU A CA 1
ATOM 620 C C . LEU A 1 82 ? 2.196 0.936 5.186 1.00 98.31 82 LEU A C 1
ATOM 622 O O . LEU A 1 82 ? 1.100 1.474 5.317 1.00 98.31 82 LEU A O 1
ATOM 626 N N . LEU A 1 83 ? 2.782 0.250 6.172 1.00 98.38 83 LEU A N 1
ATOM 627 C CA . LEU A 1 83 ? 2.232 0.173 7.527 1.00 98.38 83 LEU A CA 1
ATOM 628 C C . LEU A 1 83 ? 2.396 1.494 8.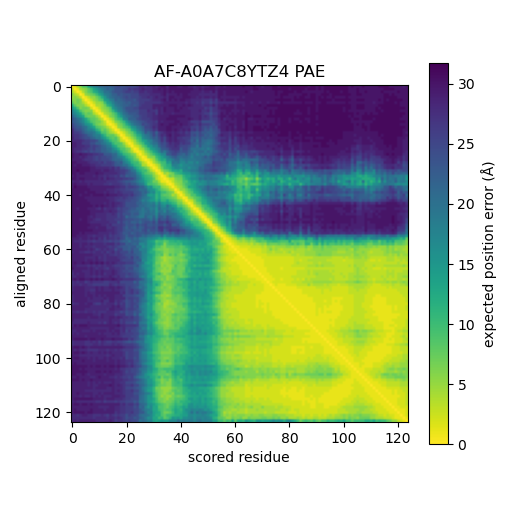284 1.00 98.38 83 LEU A C 1
ATOM 630 O O . LEU A 1 83 ? 1.483 1.869 9.008 1.00 98.38 83 LEU A O 1
ATOM 634 N N . ASP A 1 84 ? 3.511 2.199 8.097 1.00 98.31 84 ASP A N 1
ATOM 635 C CA . ASP A 1 84 ? 3.761 3.500 8.721 1.00 98.31 84 ASP A CA 1
ATOM 636 C C . ASP A 1 84 ? 2.699 4.519 8.274 1.00 98.31 84 ASP A C 1
ATOM 638 O O . ASP A 1 84 ? 2.097 5.168 9.124 1.00 98.31 84 ASP A O 1
ATOM 642 N N . ASN A 1 85 ? 2.341 4.546 6.980 1.00 98.25 85 ASN A N 1
ATOM 643 C CA . ASN A 1 85 ? 1.229 5.372 6.485 1.00 98.25 85 ASN A CA 1
ATOM 644 C C . ASN A 1 85 ? -0.110 5.040 7.174 1.00 98.25 85 ASN A C 1
ATOM 646 O O . ASN A 1 85 ? -0.860 5.940 7.533 1.00 98.25 85 ASN A O 1
ATOM 650 N N . ALA A 1 86 ? -0.418 3.754 7.379 1.00 98.12 86 ALA A N 1
ATOM 651 C CA . ALA A 1 86 ? -1.638 3.343 8.081 1.00 98.12 86 ALA A CA 1
ATOM 652 C C . ALA A 1 86 ? -1.607 3.695 9.582 1.00 98.12 86 ALA A C 1
ATOM 654 O O . ALA A 1 86 ? -2.644 3.956 10.187 1.00 98.12 86 ALA A O 1
ATOM 655 N N . ILE A 1 87 ? -0.423 3.696 10.202 1.00 97.50 87 ILE A N 1
ATOM 656 C CA . ILE A 1 87 ? -0.230 4.107 11.600 1.00 97.50 87 ILE A CA 1
ATOM 657 C C . ILE A 1 87 ? -0.393 5.624 11.745 1.00 97.50 87 ILE A C 1
ATOM 659 O O . ILE A 1 87 ? -0.963 6.080 12.738 1.00 97.50 87 ILE A O 1
ATOM 663 N N . ASP A 1 88 ? 0.059 6.409 10.769 1.00 97.81 88 ASP A N 1
ATOM 664 C CA . ASP A 1 88 ? -0.121 7.864 10.773 1.00 97.81 88 ASP A CA 1
ATOM 665 C C . ASP A 1 88 ? -1.614 8.254 10.769 1.00 97.81 88 ASP A C 1
ATOM 667 O O . ASP A 1 88 ? -2.011 9.215 11.434 1.00 97.81 88 ASP A O 1
ATOM 671 N N . GLU A 1 89 ? -2.467 7.424 10.160 1.00 97.94 89 GLU A N 1
ATOM 672 C CA . GLU A 1 89 ? -3.927 7.581 10.139 1.00 97.94 89 GLU A CA 1
ATOM 673 C C . GLU A 1 89 ? -4.629 7.284 11.481 1.00 97.94 89 GLU A C 1
ATOM 675 O O . GLU A 1 89 ? -5.844 7.464 11.600 1.00 97.94 89 GLU A O 1
ATOM 680 N N . ILE A 1 90 ? -3.914 6.889 12.543 1.00 97.50 90 ILE A N 1
ATOM 681 C CA . ILE A 1 90 ? -4.513 6.716 13.885 1.00 97.50 90 ILE A CA 1
ATOM 682 C C . ILE A 1 90 ? -5.170 8.018 14.365 1.00 97.50 90 ILE A C 1
ATOM 684 O O . ILE A 1 90 ? -6.222 7.989 15.007 1.00 97.50 90 ILE A O 1
ATOM 688 N N . GLN A 1 91 ? -4.589 9.175 14.034 1.00 96.69 91 GLN A N 1
ATOM 689 C CA . GLN A 1 91 ? -5.174 10.480 14.378 1.00 96.69 91 GLN A CA 1
ATOM 690 C C . GLN A 1 91 ? -6.492 10.746 13.636 1.00 96.69 91 GLN A C 1
ATOM 692 O O . GLN A 1 91 ? -7.322 11.527 14.104 1.00 96.69 91 GLN A O 1
ATOM 697 N N . ASN A 1 92 ? -6.696 10.052 12.521 1.00 96.62 92 ASN A N 1
ATOM 698 C CA . ASN A 1 92 ? -7.859 10.117 11.651 1.00 96.62 92 ASN A CA 1
ATOM 699 C C . ASN A 1 92 ? -8.848 8.966 11.910 1.00 96.62 92 ASN A C 1
ATOM 701 O O . ASN A 1 92 ? -9.864 8.867 11.225 1.00 96.62 92 ASN A O 1
ATOM 705 N N . GLY A 1 93 ? -8.603 8.145 12.937 1.00 97.12 93 GLY A N 1
ATOM 706 C CA . GLY A 1 93 ? -9.526 7.111 13.402 1.00 97.12 93 GLY A CA 1
ATOM 707 C C . GLY A 1 93 ? -9.182 5.684 12.983 1.00 97.12 93 GLY A C 1
ATOM 708 O O . GLY A 1 93 ? -9.978 4.798 13.288 1.00 97.12 93 GLY A O 1
ATOM 709 N N . ALA A 1 94 ? -8.024 5.439 12.357 1.00 97.94 94 ALA A N 1
ATOM 710 C CA . ALA A 1 94 ? -7.581 4.080 12.052 1.00 97.94 94 ALA A CA 1
ATOM 711 C C . ALA A 1 94 ? -7.420 3.243 13.334 1.00 97.94 94 ALA A C 1
ATOM 713 O O . ALA A 1 94 ? -6.852 3.691 14.336 1.00 97.94 94 ALA A O 1
ATOM 714 N N . THR A 1 95 ? -7.895 2.000 13.296 1.00 97.81 95 THR A N 1
ATOM 715 C CA . THR A 1 95 ? -7.804 1.031 14.395 1.00 97.81 95 THR A CA 1
ATOM 716 C C . THR A 1 95 ? -7.182 -0.296 13.978 1.00 97.81 95 THR A C 1
ATOM 718 O O . THR A 1 95 ? -6.600 -0.986 14.822 1.00 97.81 95 THR A O 1
ATOM 721 N N . PHE A 1 96 ? -7.246 -0.648 12.693 1.00 96.75 96 PHE A N 1
ATOM 722 C CA . PHE A 1 96 ? -6.689 -1.886 12.161 1.00 96.75 96 PHE A CA 1
ATOM 723 C C . PHE A 1 96 ? -6.066 -1.680 10.785 1.00 96.75 96 PHE A C 1
ATOM 725 O O . PHE A 1 96 ? -6.497 -0.854 9.993 1.00 96.75 96 PHE A O 1
ATOM 732 N N . VAL A 1 97 ? -5.093 -2.532 10.469 1.00 98.00 97 VAL A N 1
ATOM 733 C CA . VAL A 1 97 ? -4.592 -2.719 9.108 1.00 98.00 97 VAL A CA 1
ATOM 734 C C . VAL A 1 97 ? -4.572 -4.208 8.788 1.00 98.00 97 VAL A C 1
ATOM 736 O O . VAL A 1 97 ? -4.076 -5.031 9.562 1.00 98.00 97 VAL A O 1
ATOM 739 N N . ILE A 1 98 ? -5.152 -4.569 7.650 1.00 98.19 98 ILE A N 1
ATOM 740 C CA . ILE A 1 98 ? -5.215 -5.934 7.135 1.00 98.19 98 ILE A CA 1
ATOM 741 C C . ILE A 1 98 ? -4.113 -6.094 6.097 1.00 98.19 98 ILE A C 1
ATOM 743 O O . ILE A 1 98 ? -4.054 -5.336 5.132 1.00 98.19 98 ILE A O 1
ATOM 747 N N . VAL A 1 99 ? -3.275 -7.116 6.273 1.00 98.06 99 VAL A N 1
ATOM 748 C CA . VAL A 1 99 ? -2.269 -7.531 5.291 1.00 98.06 99 VAL A CA 1
ATOM 749 C C . VAL A 1 99 ? -2.635 -8.922 4.801 1.00 98.06 99 VAL A C 1
ATOM 751 O O . VAL A 1 99 ? -2.584 -9.883 5.568 1.00 98.06 99 VAL A O 1
AT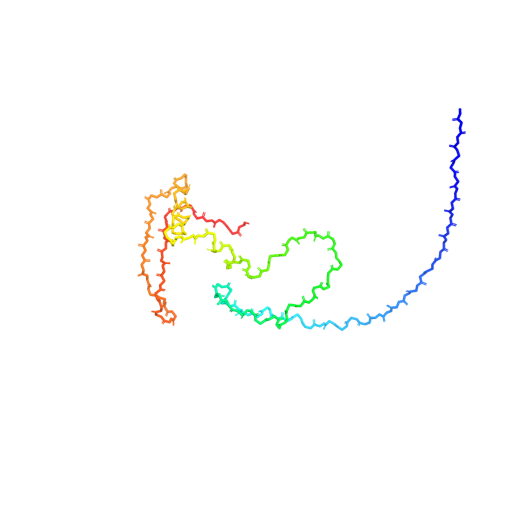OM 754 N N . ASP A 1 100 ? -3.008 -9.035 3.530 1.00 97.88 100 ASP A N 1
ATOM 755 C CA . ASP A 1 100 ? -3.492 -10.293 2.960 1.00 97.88 100 ASP A CA 1
ATOM 756 C C . ASP A 1 100 ? -2.975 -10.525 1.534 1.00 97.88 100 ASP A C 1
ATOM 758 O O . ASP A 1 100 ? -2.540 -9.612 0.829 1.00 97.88 100 ASP A O 1
ATOM 762 N N . LYS A 1 101 ? -3.027 -11.778 1.090 1.00 97.44 101 LYS A N 1
ATOM 763 C CA . LYS A 1 101 ? -2.769 -12.177 -0.289 1.00 97.44 101 LYS A CA 1
ATOM 764 C C . LYS A 1 101 ? -4.091 -12.531 -0.953 1.00 97.44 101 LYS A C 1
ATOM 766 O O . LYS A 1 101 ? -4.652 -13.598 -0.712 1.00 97.44 101 LYS A O 1
ATOM 771 N N . ILE A 1 102 ? -4.505 -11.706 -1.903 1.00 96.94 102 ILE A N 1
ATOM 772 C CA . ILE A 1 102 ? -5.711 -11.946 -2.696 1.00 96.94 102 ILE A CA 1
ATOM 773 C C . ILE A 1 102 ? -5.355 -12.391 -4.122 1.00 96.94 102 ILE A C 1
ATOM 775 O O . ILE A 1 102 ? -4.196 -12.365 -4.546 1.00 96.94 102 ILE A O 1
ATOM 779 N N . SER A 1 103 ? -6.355 -12.854 -4.871 1.00 97.50 103 SER A N 1
ATOM 780 C CA . SER A 1 103 ? -6.212 -13.213 -6.286 1.00 97.50 103 SER A CA 1
ATOM 781 C C . SER A 1 103 ? -6.718 -12.075 -7.164 1.00 97.50 103 SER A C 1
ATOM 783 O O . SER A 1 103 ? -7.842 -11.610 -6.990 1.00 97.50 103 SER A O 1
ATOM 785 N N . ASN A 1 104 ? -5.934 -11.683 -8.164 1.00 93.31 104 ASN A N 1
ATOM 786 C CA . ASN A 1 104 ? -6.336 -10.704 -9.164 1.00 93.31 104 ASN A CA 1
ATOM 787 C C . ASN A 1 104 ? -7.554 -11.226 -9.950 1.00 93.31 104 ASN A C 1
ATOM 789 O O . ASN A 1 104 ? -7.472 -12.302 -10.550 1.00 93.31 104 ASN A O 1
ATOM 793 N N . PRO A 1 105 ? -8.682 -10.497 -9.995 1.00 91.12 105 PRO A N 1
ATOM 794 C CA . PRO A 1 105 ? -9.872 -10.949 -10.712 1.00 91.12 105 PRO A CA 1
ATOM 795 C C . PRO A 1 105 ? -9.674 -11.005 -12.236 1.00 91.12 105 PRO A C 1
ATOM 797 O O . PRO A 1 105 ? -10.408 -11.718 -12.917 1.00 91.12 105 PRO A O 1
ATOM 800 N N . ARG A 1 106 ? -8.689 -10.279 -12.787 1.00 92.69 106 ARG A N 1
ATOM 801 C CA . ARG A 1 106 ? -8.422 -10.225 -14.233 1.00 92.69 106 ARG A CA 1
ATOM 802 C C . ARG A 1 106 ? -7.718 -11.475 -14.753 1.00 92.69 106 ARG A C 1
ATOM 804 O O . ARG A 1 106 ? -8.082 -11.983 -15.806 1.00 92.69 106 ARG A O 1
ATOM 811 N N . ASP A 1 107 ? -6.681 -11.922 -14.055 1.00 93.88 107 ASP A N 1
ATOM 812 C CA . ASP A 1 107 ? -5.743 -12.938 -14.554 1.00 93.88 107 ASP A CA 1
ATOM 813 C C . ASP A 1 107 ? -5.354 -13.994 -13.505 1.00 93.88 107 ASP A C 1
ATOM 815 O O . ASP A 1 107 ? -4.551 -14.880 -13.791 1.00 93.88 107 ASP A O 1
ATOM 819 N N . ARG A 1 108 ? -5.955 -13.943 -12.309 1.00 94.62 108 ARG A N 1
ATOM 820 C CA . ARG A 1 108 ? -5.698 -14.840 -11.169 1.00 94.62 108 ARG A CA 1
ATOM 821 C C . ARG A 1 108 ? -4.268 -14.797 -10.624 1.00 94.62 108 ARG A C 1
ATOM 823 O O . ARG A 1 108 ? -3.864 -15.691 -9.882 1.00 94.62 108 ARG A O 1
ATOM 830 N N . THR A 1 109 ? -3.499 -13.766 -10.963 1.00 95.25 109 THR A N 1
ATOM 831 C CA . THR A 1 109 ? -2.178 -13.543 -10.364 1.00 95.25 109 THR A CA 1
ATOM 832 C C . THR A 1 109 ? -2.306 -13.135 -8.891 1.00 95.25 109 THR A C 1
ATOM 834 O O . THR A 1 109 ? -3.298 -12.515 -8.508 1.00 95.25 109 THR A O 1
ATOM 837 N N . PRO A 1 110 ? -1.347 -13.497 -8.024 1.00 96.25 110 PRO A N 1
ATOM 838 C CA . PRO A 1 110 ? -1.385 -13.090 -6.625 1.00 96.25 110 PRO A CA 1
ATOM 839 C C . PRO A 1 110 ? -1.122 -11.585 -6.477 1.00 96.25 110 PRO A C 1
ATOM 841 O O . PRO A 1 110 ? -0.232 -11.044 -7.131 1.00 96.25 110 PRO A O 1
ATOM 844 N N . ILE A 1 111 ? -1.856 -10.934 -5.577 1.00 96.38 111 ILE A N 1
ATOM 845 C CA . ILE A 1 111 ? -1.695 -9.520 -5.214 1.00 96.38 111 ILE A CA 1
ATOM 846 C C . ILE A 1 111 ? -1.589 -9.392 -3.696 1.00 96.38 111 ILE A C 1
ATOM 848 O O . ILE A 1 111 ? -2.262 -10.114 -2.961 1.00 96.38 111 ILE A O 1
ATOM 852 N N . LEU A 1 112 ? -0.736 -8.473 -3.246 1.00 96.94 112 LEU A N 1
ATOM 853 C CA . LEU A 1 112 ? -0.649 -8.062 -1.849 1.00 96.94 112 LEU A CA 1
ATOM 854 C C . LEU A 1 112 ? -1.704 -6.979 -1.594 1.00 96.94 112 LEU A C 1
ATOM 856 O O . LEU A 1 112 ? -1.705 -5.961 -2.285 1.00 96.94 112 LEU A O 1
ATOM 860 N N . LEU A 1 113 ? -2.591 -7.215 -0.632 1.00 97.38 113 LEU A N 1
ATOM 861 C CA . LEU A 1 113 ? -3.566 -6.256 -0.128 1.00 97.38 113 LEU A CA 1
ATOM 862 C C . LEU A 1 113 ? -3.055 -5.696 1.200 1.00 97.38 113 LEU A C 1
ATOM 864 O O . LEU A 1 113 ? -2.718 -6.465 2.099 1.00 97.38 113 LEU A O 1
ATOM 868 N N . ILE A 1 114 ? -3.030 -4.370 1.305 1.00 98.00 114 ILE A N 1
ATOM 869 C CA . ILE A 1 114 ? -2.864 -3.642 2.561 1.00 98.00 114 ILE A CA 1
ATOM 870 C C . ILE A 1 114 ? -4.056 -2.700 2.656 1.00 98.00 114 ILE A C 1
ATOM 872 O O . ILE A 1 114 ? -4.282 -1.919 1.733 1.00 98.00 114 ILE A O 1
ATOM 876 N N . GLN A 1 115 ? -4.855 -2.848 3.706 1.00 98.19 115 GLN A N 1
ATOM 877 C CA . GLN A 1 115 ? -6.092 -2.098 3.880 1.00 98.19 115 GLN A CA 1
ATOM 878 C C . GLN A 1 115 ? -6.252 -1.693 5.340 1.00 98.19 115 GLN A C 1
ATOM 880 O O . GLN A 1 115 ? -6.432 -2.558 6.198 1.00 98.19 115 GLN A O 1
ATOM 885 N N . ASP A 1 116 ? -6.211 -0.395 5.600 1.00 98.31 116 ASP A N 1
ATOM 886 C CA . ASP A 1 116 ? -6.572 0.209 6.877 1.00 98.31 116 ASP A CA 1
ATOM 887 C C . ASP A 1 116 ? -8.013 0.751 6.869 1.00 98.31 116 ASP A C 1
ATOM 889 O O . ASP A 1 116 ? -8.707 0.735 5.846 1.00 98.31 116 ASP A O 1
ATOM 893 N N . ASP A 1 117 ? -8.479 1.168 8.042 1.00 98.19 117 ASP A N 1
ATOM 894 C CA . ASP A 1 117 ? -9.764 1.830 8.283 1.00 98.19 117 ASP A CA 1
ATOM 895 C C . ASP A 1 117 ? -9.601 3.316 8.663 1.00 98.19 117 ASP A C 1
ATOM 897 O O . ASP A 1 117 ? -10.432 3.860 9.390 1.00 98.19 117 ASP A O 1
ATOM 901 N N . GLY A 1 118 ? -8.529 3.961 8.188 1.00 97.62 118 GLY A N 1
ATOM 902 C CA . GLY A 1 118 ? -8.223 5.372 8.412 1.00 97.62 118 GLY A CA 1
ATOM 903 C C . GLY A 1 118 ? -9.141 6.355 7.684 1.00 97.62 118 GLY A C 1
ATOM 904 O O . GLY A 1 118 ? -10.186 6.001 7.131 1.00 97.62 118 GLY A O 1
ATOM 905 N N . GLY A 1 119 ? -8.747 7.631 7.684 1.00 97.00 119 GLY A N 1
ATOM 906 C CA . GLY A 1 119 ? -9.545 8.727 7.129 1.00 97.00 119 GLY A CA 1
ATOM 907 C C . GLY A 1 119 ? -9.601 8.745 5.601 1.00 97.00 119 GLY A C 1
ATOM 908 O O . GLY A 1 119 ? -10.501 9.361 5.027 1.00 97.00 119 GLY A O 1
ATOM 909 N N . GLY A 1 120 ? -8.675 8.044 4.944 1.00 95.81 120 GLY A N 1
ATOM 910 C CA . GLY A 1 120 ? -8.517 8.066 3.494 1.00 95.81 120 GLY A CA 1
ATOM 911 C C . GLY A 1 120 ? -7.894 9.373 2.995 1.00 95.81 120 GLY A C 1
ATOM 912 O O . GLY A 1 120 ? -7.429 10.202 3.769 1.00 95.81 120 GLY A O 1
ATOM 913 N N . MET A 1 121 ? -7.867 9.551 1.674 1.00 95.44 121 MET A N 1
ATOM 914 C CA . MET A 1 121 ? -7.301 10.742 1.033 1.00 95.44 121 MET A CA 1
ATOM 915 C C . MET A 1 121 ? -8.333 11.410 0.127 1.00 95.44 121 MET A C 1
ATOM 917 O O . MET A 1 121 ? -9.018 10.728 -0.644 1.00 95.44 121 MET A O 1
ATOM 921 N N . ASP A 1 122 ? -8.401 12.739 0.192 1.00 95.50 122 ASP A N 1
ATOM 922 C CA . ASP A 1 122 ? -9.134 13.549 -0.778 1.00 95.50 122 ASP A CA 1
ATOM 923 C C . ASP A 1 122 ? -8.404 13.562 -2.143 1.00 95.50 122 ASP A C 1
ATOM 925 O O . ASP A 1 122 ? -7.214 13.251 -2.216 1.00 95.50 122 ASP A O 1
ATOM 929 N N . PRO A 1 123 ? -9.082 13.889 -3.258 1.00 94.81 123 PRO A N 1
ATOM 930 C CA . PRO A 1 123 ? -8.493 13.821 -4.603 1.00 94.81 123 PRO A CA 1
ATOM 931 C C . PRO A 1 123 ? -7.472 14.921 -4.952 1.00 94.81 123 PRO A C 1
ATOM 933 O O . PRO A 1 123 ? -7.005 14.952 -6.093 1.00 94.81 123 PRO A O 1
ATOM 936 N N . GLU A 1 124 ? -7.216 15.853 -4.036 1.00 80.56 124 GLU A N 1
ATOM 937 C CA . GLU A 1 124 ? -6.467 17.104 -4.247 1.00 80.56 124 GLU A CA 1
ATOM 938 C C . GLU A 1 124 ? -5.004 16.984 -3.807 1.00 80.56 124 GLU A C 1
ATOM 940 O O . GLU A 1 124 ? -4.139 17.512 -4.548 1.00 80.56 124 GLU A O 1
#

Radius of gyration: 27.08 Å; Cα contacts (8 Å, |Δi|>4): 66; chains: 1; bounding box: 41×80×56 Å

Solvent-accessible surface area (backbone atoms only — not comparable to full-atom values): 8781 Å² total; per-residue (Å²): 141,86,82,88,86,84,86,85,86,91,81,89,80,86,81,90,78,92,72,82,82,76,79,72,80,82,74,76,77,76,85,66,92,49,56,76,60,86,77,82,78,76,74,82,72,75,69,80,77,87,71,96,68,98,66,94,70,86,81,80,59,68,65,49,58,44,60,56,60,61,74,50,91,44,73,67,57,58,51,44,56,58,49,50,57,48,57,64,22,42,88,54,59,25,84,56,72,48,78,46,81,47,66,36,90,89,78,62,46,82,40,84,44,78,50,59,58,38,67,76,80,78,99,124

Foldseek 3Di:
DDDDDDDDDDDDDDDDDDDDPPDDDDDPDPPPPPLQPPDDDPPVDPPPDPDPDDDPDDDDDSVVVNVVVVVDPDPVVVVVVLVVVLVVLVVQPWDDWDWDWDADPPPRDIDTDIDIPGNDDDPD

InterPro domains:
  IPR036890 Histidine kinase/HSP90-like ATPase superfamily [SSF55874] (45-124)
  IPR045261 MICRORCHIDIA ATPase family [PTHR23336] (20-124)

pLDDT: mean 73.05, std 25.14, range [26.98, 98.38]

Mean predicted aligned error: 16.28 Å

Sequence (124 aa):
TGQSGTSILEQAQSPTEDTSFSGSPLCPAPLCRQFWKAGNYDDALASKSCVQNSQNYLHVHPKFLHSNATSHKWAFGAIAELLDNAIDEIQNGATFVIVDKISNPRDRTPILLIQDDGGGMDPE